Protein AF-A0A0D3AGU2-F1 (afdb_monomer_lite)

pLDDT: mean 91.41, std 6.64, range [63.56, 98.06]

Foldseek 3Di:
DDDLVVLPDDDFDDDPPDDCPDRVVRVVVVVVVVVCCCAPVVQQQWDADDPSPDIDGRPPNVVHPCSVVVVVVVVSD

InterPro domains:
  IPR000569 HECT domain [PS50237] (3-77)
  IPR035983 HECT, E3 ligase catalytic domain [SSF56204] (3-77)
  IPR050409 E3 ubiquitin-protein ligase [PTHR11254] (2-77)

Radius of gyration: 14.86 Å; chains: 1; bounding box: 35×28×39 Å

Sequence (77 aa):
MRSTQELKGRLTVHFQGEEGIDAGGLTREWYQLLSRVIFDKGALLFTTVGNDSTFQPNPNSVYQTEHLSYFKFVGRV

Secondary structure (DSSP, 8-state):
---TTGGGSPP----TTS----HHHHHHHHHHHHHHHHT-GGG-SEEEETTTTEEEE-TTGGGSTTHHHHHHHHTT-

Structure (mmCIF, N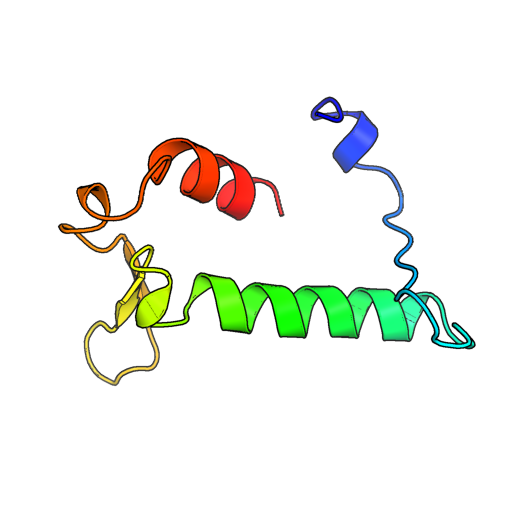/CA/C/O backbone):
data_AF-A0A0D3AGU2-F1
#
_entry.id   AF-A0A0D3AGU2-F1
#
loop_
_atom_site.group_PDB
_atom_site.id
_atom_site.type_symbol
_atom_site.label_atom_id
_atom_site.label_alt_id
_atom_site.label_comp_id
_atom_site.label_asym_id
_atom_site.label_entity_id
_atom_site.label_seq_id
_atom_site.pdbx_PDB_ins_code
_atom_site.Cartn_x
_atom_site.Cartn_y
_atom_site.Cartn_z
_atom_site.occupancy
_atom_site.B_iso_or_equiv
_atom_site.auth_seq_id
_atom_site.auth_comp_id
_atom_site.auth_asym_id
_atom_site.auth_atom_id
_atom_site.pdbx_PDB_model_num
ATOM 1 N N . MET A 1 1 ? -16.475 4.323 -2.673 1.00 63.56 1 MET A N 1
ATOM 2 C CA . MET A 1 1 ? -15.211 4.723 -2.004 1.00 63.56 1 MET A CA 1
ATOM 3 C C . MET A 1 1 ? -15.407 6.097 -1.394 1.00 63.56 1 MET A C 1
ATOM 5 O O . MET A 1 1 ? -16.094 6.898 -2.014 1.00 63.56 1 MET A O 1
ATOM 9 N N . ARG A 1 2 ? -14.804 6.364 -0.228 1.00 73.50 2 ARG A N 1
ATOM 10 C CA . ARG A 1 2 ? -14.751 7.717 0.344 1.00 73.50 2 ARG A CA 1
ATOM 11 C C . ARG A 1 2 ? -14.090 8.682 -0.649 1.00 73.50 2 ARG A C 1
ATOM 13 O O . ARG A 1 2 ? -13.157 8.302 -1.364 1.00 73.50 2 ARG A O 1
ATOM 20 N N . SER A 1 3 ? -14.594 9.903 -0.714 1.00 83.00 3 SER A N 1
ATOM 21 C CA . SER A 1 3 ? -13.996 11.013 -1.447 1.00 83.00 3 SER A CA 1
ATOM 22 C C . SER A 1 3 ? -12.611 11.350 -0.886 1.00 83.00 3 SER A C 1
ATOM 24 O O . SER A 1 3 ? -12.282 11.046 0.262 1.00 83.00 3 SER A O 1
ATOM 26 N N . THR A 1 4 ? -11.779 12.016 -1.686 1.00 81.75 4 THR A N 1
ATOM 27 C CA . THR A 1 4 ? -10.451 12.480 -1.244 1.00 81.75 4 THR A CA 1
ATOM 28 C C . THR A 1 4 ? -10.529 13.423 -0.045 1.00 81.75 4 THR A C 1
ATOM 30 O O . THR A 1 4 ? -9.587 13.501 0.735 1.00 81.75 4 THR A O 1
ATOM 33 N N . GLN A 1 5 ? -11.645 14.134 0.111 1.00 83.00 5 GLN A N 1
ATOM 34 C CA . GLN A 1 5 ? -11.874 15.066 1.207 1.00 83.00 5 GLN A CA 1
ATOM 35 C C . GLN A 1 5 ? -12.203 14.328 2.511 1.00 83.00 5 GLN A C 1
ATOM 37 O O . GLN A 1 5 ? -11.674 14.683 3.559 1.00 83.00 5 GLN A O 1
ATOM 42 N N . GLU A 1 6 ? -12.977 13.243 2.435 1.00 82.62 6 GLU A N 1
ATOM 43 C CA . GLU A 1 6 ? -13.265 12.364 3.578 1.00 82.62 6 GLU A CA 1
ATOM 44 C C . GLU A 1 6 ? -12.023 11.611 4.074 1.00 82.62 6 GLU A C 1
ATOM 46 O O . GLU A 1 6 ? -11.906 11.342 5.267 1.00 82.62 6 GLU A O 1
ATOM 51 N N . LEU A 1 7 ? -11.070 11.301 3.186 1.00 82.38 7 LEU A N 1
ATOM 52 C CA . LEU A 1 7 ? -9.802 10.659 3.561 1.00 82.38 7 LEU A CA 1
ATOM 53 C C . LEU A 1 7 ? -8.863 11.571 4.367 1.00 82.38 7 LEU A C 1
ATOM 55 O O . LEU A 1 7 ? -7.948 11.070 5.007 1.00 82.38 7 LEU A O 1
ATOM 59 N N . LYS A 1 8 ? -9.093 12.892 4.376 1.00 82.25 8 LYS A N 1
ATOM 60 C CA . LYS A 1 8 ? -8.320 13.843 5.197 1.00 82.25 8 LYS A CA 1
ATOM 61 C C . LYS A 1 8 ? -8.785 13.898 6.657 1.00 82.25 8 LYS A C 1
ATOM 63 O O . LYS A 1 8 ? -8.134 14.543 7.474 1.00 82.25 8 LYS A O 1
ATOM 68 N N . GLY A 1 9 ? -9.931 13.293 6.973 1.00 84.69 9 GLY A N 1
ATOM 69 C CA . GLY A 1 9 ? -10.449 13.211 8.336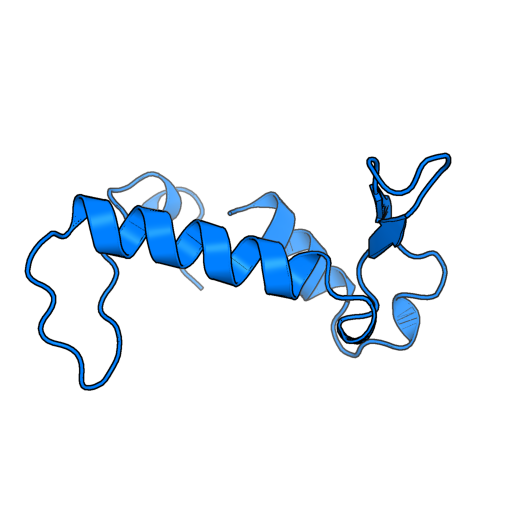 1.00 84.69 9 GLY A CA 1
ATOM 70 C C . GLY A 1 9 ? -9.691 12.195 9.194 1.00 84.69 9 GLY A C 1
ATOM 71 O O . GLY A 1 9 ? -8.857 11.435 8.707 1.00 84.69 9 GLY A O 1
ATOM 72 N N . ARG A 1 10 ? -10.010 12.145 10.492 1.00 85.50 10 ARG A N 1
ATOM 73 C CA . ARG A 1 10 ? -9.412 11.163 11.407 1.00 85.50 10 ARG A CA 1
ATOM 74 C C . ARG A 1 10 ? -9.825 9.741 11.012 1.00 85.50 10 ARG A C 1
ATOM 76 O O . ARG A 1 10 ? -11.009 9.405 11.067 1.00 85.50 10 ARG A O 1
ATOM 83 N N . LEU A 1 11 ? -8.854 8.892 10.676 1.00 87.94 11 LEU A N 1
ATOM 84 C CA . LEU A 1 11 ? -9.076 7.454 10.539 1.00 87.94 11 LEU A CA 1
ATOM 85 C C . LEU A 1 11 ? -9.296 6.847 11.930 1.00 87.94 11 LEU A C 1
ATOM 87 O O . LEU A 1 11 ? -8.545 7.123 12.859 1.00 87.94 11 LEU A O 1
ATOM 91 N N . THR A 1 12 ? -10.350 6.051 12.076 1.00 89.31 12 THR A N 1
ATOM 92 C CA . THR A 1 12 ? -10.595 5.241 13.274 1.00 89.31 12 THR A CA 1
ATOM 93 C C . THR A 1 12 ? -10.682 3.793 12.822 1.00 89.31 12 THR A C 1
ATOM 95 O O . THR A 1 12 ? -11.449 3.489 11.904 1.00 89.31 12 THR A O 1
ATOM 98 N N . VAL A 1 13 ? -9.865 2.932 13.422 1.00 91.81 13 VAL A N 1
ATOM 99 C CA . VAL A 1 13 ? -9.779 1.510 13.083 1.00 91.81 13 VAL A CA 1
ATOM 100 C C . VAL A 1 13 ? -10.431 0.681 14.181 1.00 91.81 13 VAL A C 1
ATOM 102 O O . VAL A 1 13 ? -10.202 0.924 15.363 1.00 91.81 13 VAL A O 1
ATOM 105 N N . HIS A 1 14 ? -11.214 -0.313 13.768 1.00 92.56 14 HIS A N 1
ATOM 106 C CA . HIS A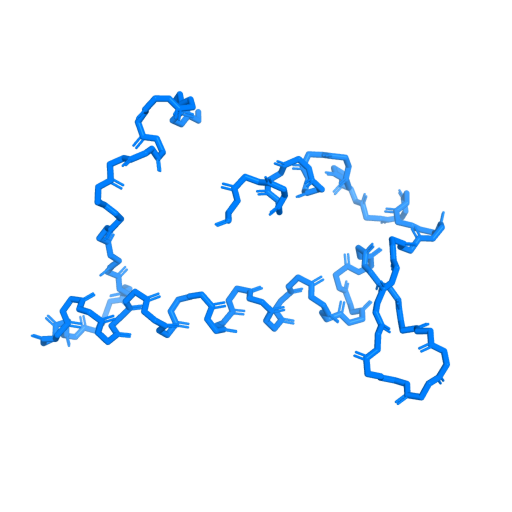 1 14 ? -11.776 -1.342 14.634 1.00 92.56 14 HIS A CA 1
ATOM 107 C C . HIS A 1 14 ? -11.469 -2.706 14.017 1.00 92.56 14 HIS A C 1
ATOM 109 O O . HIS A 1 14 ? -11.896 -2.974 12.891 1.00 92.56 14 HIS A O 1
ATOM 115 N N . PHE A 1 15 ? -10.731 -3.552 14.733 1.00 93.81 15 PHE A N 1
ATOM 116 C CA . PHE A 1 15 ? -10.530 -4.941 14.332 1.00 93.81 15 PHE A CA 1
ATOM 117 C C . PHE A 1 15 ? -11.737 -5.774 14.759 1.00 93.81 15 PHE A C 1
ATOM 119 O O . PHE A 1 15 ? -12.284 -5.613 15.851 1.00 93.81 15 PHE A O 1
ATOM 126 N N . GLN A 1 16 ? -12.211 -6.628 13.855 1.00 94.31 16 GLN A N 1
ATOM 127 C CA . GLN A 1 16 ? -13.395 -7.434 14.109 1.00 94.31 16 GLN A CA 1
ATOM 128 C C . GLN A 1 16 ? -13.092 -8.482 15.184 1.00 94.31 16 GLN A C 1
ATOM 130 O O . GLN A 1 16 ? -12.216 -9.317 14.998 1.00 94.31 16 GLN A O 1
ATOM 135 N N . GLY A 1 17 ? -13.862 -8.468 16.274 1.00 92.44 17 GLY A N 1
ATOM 136 C CA . GLY A 1 17 ? -13.712 -9.433 17.368 1.00 92.44 17 GLY A CA 1
ATOM 137 C C . GLY A 1 17 ? -12.645 -9.073 18.405 1.00 92.44 17 GLY A C 1
ATOM 138 O O . GLY A 1 17 ? -12.417 -9.870 19.309 1.00 92.44 17 GLY A O 1
ATOM 139 N N . GLU A 1 18 ? -12.033 -7.889 18.318 1.00 91.00 18 GLU A N 1
ATOM 140 C CA . GLU A 1 18 ? -11.050 -7.409 19.292 1.00 91.00 18 GLU A CA 1
ATOM 141 C C . GLU A 1 18 ? -11.591 -6.224 20.099 1.00 91.00 18 GLU A C 1
ATOM 143 O O . GLU A 1 18 ? -12.234 -5.318 19.556 1.00 91.00 18 GLU A O 1
ATOM 148 N N . GLU A 1 19 ? -11.312 -6.203 21.406 1.00 84.62 19 GLU A N 1
ATOM 149 C CA . GLU A 1 19 ? -11.581 -5.023 22.227 1.00 84.62 19 GLU A CA 1
ATOM 150 C C . GLU A 1 19 ? -10.553 -3.935 21.911 1.00 84.62 19 GLU A C 1
ATOM 152 O O . GLU A 1 19 ? -9.387 -3.990 22.299 1.00 84.62 19 GLU A O 1
ATOM 157 N N . GLY A 1 20 ? -10.997 -2.919 21.177 1.00 83.25 20 GLY A N 1
ATOM 158 C CA . GLY A 1 20 ? -10.178 -1.765 20.845 1.00 83.25 20 GLY A CA 1
ATOM 159 C C . GLY A 1 20 ? -10.020 -0.813 22.030 1.00 83.25 20 GLY A C 1
ATOM 160 O O . GLY A 1 20 ? -10.841 0.084 22.201 1.00 83.25 20 GLY A O 1
ATOM 161 N N . ILE A 1 21 ? -8.965 -0.991 22.829 1.00 76.50 21 ILE A N 1
ATOM 162 C CA . ILE A 1 21 ? -8.719 -0.184 24.041 1.00 76.50 21 ILE A CA 1
ATOM 163 C C . ILE A 1 21 ? -8.098 1.184 23.701 1.00 76.50 21 ILE A C 1
ATOM 165 O O . ILE A 1 21 ? -8.488 2.199 24.276 1.00 76.50 21 ILE A O 1
ATOM 169 N N . ASP A 1 22 ? -7.161 1.234 22.745 1.00 84.81 22 ASP A N 1
ATOM 170 C CA . ASP A 1 22 ? -6.467 2.463 22.332 1.00 84.81 22 ASP A CA 1
ATOM 171 C C . ASP A 1 22 ? -6.609 2.731 20.827 1.00 84.81 22 ASP A C 1
ATOM 173 O O . ASP A 1 22 ? -5.950 2.108 19.996 1.00 84.81 22 ASP A O 1
ATOM 177 N N . ALA A 1 23 ? -7.422 3.726 20.465 1.00 79.88 23 ALA A N 1
ATOM 178 C CA . ALA A 1 23 ? -7.650 4.108 19.071 1.00 79.88 23 ALA A CA 1
ATOM 179 C C . ALA A 1 23 ? -6.362 4.518 18.321 1.00 79.88 23 ALA A C 1
ATOM 181 O O . ALA A 1 23 ? -6.278 4.336 17.100 1.00 79.88 23 ALA A O 1
ATOM 182 N N . GLY A 1 24 ? -5.362 5.063 19.028 1.00 86.69 24 GLY A N 1
ATOM 183 C CA . GLY A 1 24 ? -4.067 5.420 18.446 1.00 86.69 24 GLY A CA 1
ATOM 184 C C . GLY A 1 24 ? -3.252 4.182 18.075 1.00 86.69 24 GLY A C 1
ATOM 185 O O . GLY A 1 24 ? -2.798 4.056 16.933 1.00 86.69 24 GLY A O 1
ATOM 186 N N . GLY A 1 25 ? -3.126 3.245 19.017 1.00 91.56 25 GLY A N 1
ATOM 187 C CA . GLY A 1 25 ? -2.476 1.949 18.837 1.00 91.56 25 GLY A CA 1
ATOM 188 C C . GLY A 1 25 ? -3.064 1.138 17.686 1.00 91.56 25 GLY A C 1
ATOM 189 O O . GLY A 1 25 ? -2.316 0.726 16.800 1.00 91.56 25 GLY A O 1
ATOM 190 N N . LEU A 1 26 ? -4.393 1.007 17.621 1.00 93.31 26 LEU A N 1
ATOM 191 C CA . LEU A 1 26 ? -5.070 0.241 16.560 1.00 93.31 26 LEU A CA 1
ATOM 192 C C . LEU A 1 26 ? -4.824 0.835 15.170 1.00 93.31 26 LEU A C 1
ATOM 194 O O . LEU A 1 26 ? -4.611 0.114 14.197 1.00 93.31 26 LEU A O 1
ATOM 198 N N . THR A 1 27 ? -4.820 2.166 15.064 1.00 92.94 27 THR A N 1
ATOM 199 C CA . THR A 1 27 ? -4.540 2.841 13.790 1.00 92.94 27 THR A CA 1
ATOM 200 C C . THR A 1 27 ? -3.093 2.605 13.357 1.00 92.94 27 THR A C 1
ATOM 202 O O . THR A 1 27 ? -2.835 2.319 12.188 1.00 92.94 27 THR A O 1
ATOM 205 N N . ARG A 1 28 ? -2.136 2.673 14.292 1.00 93.19 28 ARG A N 1
ATOM 206 C CA . ARG A 1 28 ? -0.722 2.381 14.015 1.00 93.19 28 ARG A CA 1
ATOM 207 C C . ARG A 1 28 ? -0.522 0.936 13.566 1.00 93.19 28 ARG A C 1
ATOM 209 O O . ARG A 1 28 ? 0.193 0.699 12.595 1.00 93.19 28 ARG A O 1
ATOM 216 N N . GLU A 1 29 ? -1.145 -0.009 14.257 1.00 95.19 29 GLU A N 1
ATOM 217 C CA . GLU A 1 29 ? -1.107 -1.426 13.903 1.00 95.19 29 GLU A CA 1
ATOM 218 C C . GLU A 1 29 ? -1.691 -1.674 12.510 1.00 95.19 29 GLU A C 1
ATOM 220 O O . GLU A 1 29 ? -1.076 -2.359 11.695 1.00 95.19 29 GLU A O 1
ATOM 225 N N . TRP A 1 30 ? -2.815 -1.041 12.180 1.00 94.62 30 TRP A N 1
ATOM 226 C CA . TRP A 1 30 ? -3.424 -1.152 10.858 1.00 94.62 30 TRP A CA 1
ATOM 227 C C . TRP A 1 30 ? -2.486 -0.723 9.728 1.00 94.62 30 TRP A C 1
ATOM 229 O O . TRP A 1 30 ? -2.326 -1.463 8.759 1.00 94.62 30 TRP A O 1
ATOM 239 N N . TYR A 1 31 ? -1.798 0.416 9.865 1.00 95.44 31 TYR A N 1
ATOM 240 C CA . TYR A 1 31 ? -0.791 0.844 8.884 1.00 95.44 31 TYR A CA 1
ATOM 241 C C . TYR A 1 31 ? 0.397 -0.132 8.801 1.00 95.44 31 TYR A C 1
ATOM 243 O O . TYR A 1 31 ? 0.939 -0.370 7.717 1.00 95.44 31 TYR A O 1
ATOM 251 N N . GLN A 1 32 ? 0.799 -0.743 9.920 1.00 96.00 32 GLN A N 1
ATOM 252 C CA . GLN A 1 32 ? 1.859 -1.755 9.928 1.00 96.00 32 GLN A CA 1
ATOM 253 C C . GLN A 1 32 ? 1.435 -3.037 9.202 1.00 96.00 32 GLN A C 1
ATOM 255 O O . GLN A 1 32 ? 2.191 -3.545 8.377 1.00 96.00 32 GLN A O 1
ATOM 260 N N . LEU A 1 33 ? 0.231 -3.545 9.460 1.00 96.50 33 LEU A N 1
ATOM 261 C CA . LEU A 1 33 ? -0.304 -4.722 8.773 1.00 96.50 33 LEU A CA 1
ATOM 262 C C . LEU A 1 33 ? -0.499 -4.450 7.282 1.00 96.50 33 LEU A C 1
ATOM 264 O O . LEU A 1 33 ? -0.088 -5.250 6.444 1.00 96.50 33 LEU A O 1
ATOM 268 N N . LEU A 1 34 ? -1.058 -3.288 6.948 1.00 95.75 34 LEU A N 1
ATOM 269 C CA . LEU A 1 34 ? -1.292 -2.900 5.567 1.00 95.75 34 LEU A CA 1
ATOM 270 C C . LEU A 1 34 ? 0.016 -2.773 4.778 1.00 95.75 34 LEU A C 1
ATOM 272 O O . LEU A 1 34 ? 0.108 -3.301 3.673 1.00 95.75 34 LEU A O 1
ATOM 276 N N . SER A 1 35 ? 1.049 -2.142 5.346 1.00 94.81 35 SER A N 1
ATOM 277 C CA . SER A 1 35 ? 2.352 -2.032 4.672 1.00 94.81 35 SER A CA 1
ATOM 278 C C . SER A 1 35 ? 2.990 -3.400 4.413 1.00 94.81 35 SER A C 1
ATOM 280 O O . SER A 1 35 ? 3.506 -3.623 3.319 1.00 94.81 35 SER A O 1
ATOM 282 N N . ARG A 1 36 ? 2.881 -4.354 5.349 1.00 94.88 36 ARG A N 1
ATOM 283 C CA . ARG A 1 36 ? 3.347 -5.736 5.134 1.00 94.88 36 ARG A CA 1
ATOM 284 C C . ARG A 1 36 ? 2.657 -6.396 3.944 1.00 94.88 36 ARG A C 1
ATOM 286 O O . ARG A 1 36 ? 3.339 -7.009 3.138 1.00 94.88 36 ARG A O 1
ATOM 293 N N . VAL A 1 37 ? 1.339 -6.240 3.813 1.00 95.31 37 VAL A N 1
ATOM 294 C CA . VAL A 1 37 ? 0.576 -6.823 2.695 1.00 95.31 37 VAL A CA 1
ATOM 295 C C . VAL A 1 37 ? 0.913 -6.146 1.365 1.00 95.31 37 VAL A C 1
ATOM 297 O O . VAL A 1 37 ? 1.059 -6.827 0.357 1.00 95.31 37 VAL A O 1
ATOM 300 N N . ILE A 1 38 ? 1.075 -4.819 1.345 1.00 95.56 38 ILE A N 1
ATOM 301 C CA . ILE A 1 38 ? 1.412 -4.066 0.124 1.00 95.56 38 ILE A CA 1
ATOM 302 C C . ILE A 1 38 ? 2.749 -4.524 -0.470 1.00 95.56 38 ILE A C 1
ATOM 304 O O . ILE A 1 38 ? 2.865 -4.660 -1.689 1.00 95.56 38 ILE A O 1
ATOM 308 N N . PHE A 1 39 ? 3.747 -4.751 0.385 1.00 95.12 39 PHE A N 1
ATOM 309 C CA . PHE A 1 39 ? 5.099 -5.143 -0.022 1.00 95.12 39 PHE A CA 1
ATOM 310 C C . PHE A 1 39 ? 5.337 -6.659 0.012 1.00 95.12 39 PHE A C 1
ATOM 312 O O . PHE A 1 39 ? 6.458 -7.108 -0.236 1.00 95.12 39 PHE A O 1
ATOM 319 N N . ASP A 1 40 ? 4.301 -7.455 0.288 1.00 94.88 40 ASP A N 1
ATOM 320 C CA . ASP A 1 40 ? 4.381 -8.908 0.216 1.00 94.88 40 ASP A CA 1
ATOM 321 C C . ASP A 1 40 ? 4.617 -9.359 -1.234 1.00 94.88 40 ASP A C 1
ATOM 323 O O . ASP A 1 40 ? 3.967 -8.890 -2.174 1.00 94.88 40 ASP A O 1
ATOM 327 N N . LYS A 1 41 ? 5.541 -10.306 -1.431 1.00 93.31 41 LYS A N 1
ATOM 328 C CA . LYS A 1 41 ? 5.870 -10.817 -2.773 1.00 93.31 41 LYS A CA 1
ATOM 329 C C . LYS A 1 41 ? 4.659 -11.468 -3.451 1.00 93.31 41 LYS A C 1
ATOM 331 O O . LYS A 1 41 ? 4.537 -11.386 -4.671 1.00 93.31 41 LYS A O 1
ATOM 336 N N . GLY A 1 42 ? 3.756 -12.075 -2.682 1.00 94.94 42 GLY A N 1
ATOM 337 C CA . GLY A 1 42 ? 2.515 -12.685 -3.157 1.00 94.94 42 GLY A CA 1
ATOM 338 C C . GLY A 1 42 ? 1.448 -11.678 -3.589 1.00 94.94 42 GLY A C 1
ATOM 339 O O . GLY A 1 42 ? 0.589 -12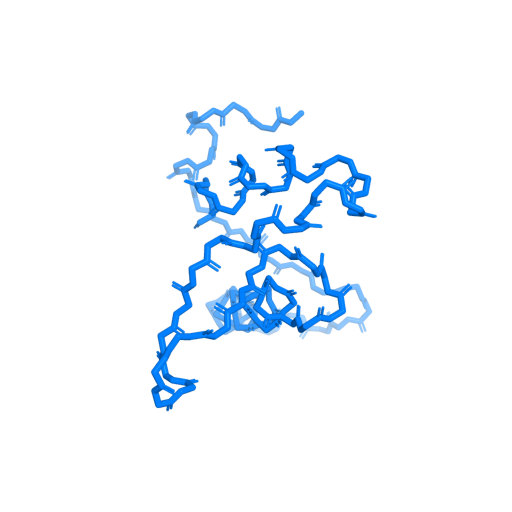.028 -4.395 1.00 94.94 42 GLY A O 1
ATOM 340 N N . ALA A 1 43 ? 1.518 -10.417 -3.147 1.00 95.56 43 ALA A N 1
ATOM 341 C CA . ALA A 1 43 ? 0.624 -9.366 -3.643 1.00 95.56 43 ALA A CA 1
ATOM 342 C C . ALA A 1 43 ? 0.932 -8.976 -5.101 1.00 95.56 43 ALA A C 1
ATOM 344 O O . ALA A 1 43 ? 0.063 -8.438 -5.789 1.00 95.56 43 ALA A O 1
ATOM 345 N N . LEU A 1 44 ? 2.156 -9.260 -5.574 1.00 97.19 44 LEU A N 1
ATOM 346 C CA . LEU A 1 44 ? 2.681 -8.947 -6.911 1.00 97.19 44 LEU A CA 1
ATOM 347 C C . LEU A 1 44 ? 2.688 -7.450 -7.272 1.00 97.19 44 LEU A C 1
ATOM 349 O O . LEU A 1 44 ? 2.931 -7.108 -8.428 1.00 97.19 44 LEU A O 1
ATOM 353 N N . LEU A 1 45 ? 2.478 -6.551 -6.307 1.00 97.44 45 LEU A N 1
ATOM 354 C CA . LEU A 1 45 ? 2.435 -5.104 -6.543 1.00 97.44 45 LEU A CA 1
ATOM 355 C C . LEU A 1 45 ? 3.833 -4.479 -6.597 1.00 97.44 45 LEU A C 1
ATOM 357 O O . LEU A 1 45 ? 4.128 -3.699 -7.499 1.00 97.44 45 LEU A O 1
ATOM 361 N N . PHE A 1 46 ? 4.715 -4.842 -5.669 1.00 97.12 46 PHE A N 1
ATOM 362 C CA . PHE A 1 46 ? 6.068 -4.295 -5.571 1.00 97.12 46 PHE A CA 1
ATOM 363 C C . PHE A 1 46 ? 7.116 -5.408 -5.596 1.00 97.12 46 PHE A C 1
ATOM 365 O O . PHE A 1 46 ? 6.835 -6.559 -5.275 1.00 97.12 46 PHE A O 1
ATOM 372 N N . THR A 1 47 ? 8.336 -5.056 -5.991 1.00 96.31 47 THR A N 1
ATOM 373 C CA . THR A 1 47 ? 9.514 -5.930 -5.938 1.00 96.31 47 THR A CA 1
ATOM 374 C C . THR A 1 47 ? 10.680 -5.185 -5.307 1.00 96.31 47 THR A C 1
ATOM 376 O O . THR A 1 47 ? 10.756 -3.958 -5.409 1.00 96.31 47 THR A O 1
ATOM 379 N N . THR A 1 48 ? 11.587 -5.913 -4.657 1.00 94.56 48 THR A N 1
ATOM 380 C CA . THR A 1 48 ? 12.792 -5.321 -4.077 1.00 94.56 48 THR A CA 1
ATOM 381 C C . THR A 1 48 ? 13.792 -4.903 -5.151 1.00 94.56 48 THR A C 1
ATOM 383 O O . THR A 1 48 ? 13.827 -5.463 -6.251 1.00 94.56 48 THR A O 1
ATOM 386 N N . VAL A 1 49 ? 14.606 -3.902 -4.821 1.00 91.00 49 VAL A N 1
ATOM 387 C CA . VAL A 1 49 ? 15.713 -3.402 -5.640 1.00 91.00 49 VAL A CA 1
ATOM 388 C C . VAL A 1 49 ? 16.963 -3.302 -4.769 1.00 91.00 49 VAL A C 1
ATOM 390 O O . VAL A 1 49 ? 16.902 -2.842 -3.626 1.00 91.00 49 VAL A O 1
ATOM 393 N N . GLY A 1 50 ? 18.109 -3.725 -5.303 1.00 86.38 50 GLY A N 1
ATOM 394 C CA . GLY A 1 50 ? 19.391 -3.636 -4.603 1.00 86.38 50 GLY A CA 1
ATOM 395 C C . GLY A 1 50 ? 19.465 -4.542 -3.370 1.00 86.38 50 GLY A C 1
ATOM 396 O O . GLY A 1 50 ? 19.423 -5.760 -3.491 1.00 86.38 50 GLY A O 1
ATOM 397 N N . ASN A 1 51 ? 19.612 -3.944 -2.188 1.00 84.62 51 ASN A N 1
ATOM 398 C CA . ASN A 1 51 ? 19.873 -4.624 -0.911 1.00 84.62 51 ASN A CA 1
ATOM 399 C C . ASN A 1 51 ? 18.598 -5.035 -0.145 1.00 84.62 51 ASN A C 1
ATOM 401 O O . ASN A 1 51 ? 18.576 -4.974 1.085 1.00 84.62 51 ASN A O 1
ATOM 405 N N . ASP A 1 52 ? 17.515 -5.357 -0.856 1.00 82.31 52 ASP A N 1
ATOM 406 C CA . ASP A 1 52 ? 16.209 -5.737 -0.288 1.00 82.31 52 ASP A CA 1
ATOM 407 C C . ASP A 1 52 ? 15.561 -4.719 0.671 1.00 82.31 52 ASP A C 1
ATOM 409 O O . ASP A 1 52 ? 14.545 -5.001 1.300 1.00 82.31 52 ASP A O 1
ATOM 413 N N . SER A 1 53 ? 16.110 -3.504 0.751 1.00 86.56 53 SER A N 1
ATOM 414 C CA . SER A 1 53 ? 15.613 -2.430 1.621 1.00 86.56 53 SER A CA 1
ATOM 415 C C . SER A 1 53 ? 14.817 -1.369 0.857 1.00 86.56 53 SER A C 1
ATOM 417 O O . SER A 1 53 ? 14.244 -0.465 1.460 1.00 86.56 53 SER A O 1
ATOM 419 N N . THR A 1 54 ? 14.796 -1.454 -0.475 1.00 93.12 54 THR A N 1
ATOM 420 C CA . THR A 1 54 ? 14.079 -0.522 -1.353 1.00 93.12 54 THR A CA 1
ATOM 421 C C . THR A 1 54 ? 13.154 -1.287 -2.286 1.00 93.12 54 THR A C 1
ATOM 423 O O . THR A 1 54 ? 13.463 -2.411 -2.681 1.00 93.12 54 THR A O 1
ATOM 426 N N . PHE A 1 55 ? 12.016 -0.683 -2.626 1.00 95.31 55 PHE A N 1
ATOM 427 C CA . PHE A 1 55 ? 10.978 -1.301 -3.445 1.00 95.31 55 PHE A CA 1
ATOM 428 C C . PHE A 1 55 ? 10.674 -0.445 -4.672 1.00 95.31 55 PHE A C 1
ATOM 430 O O . PHE A 1 55 ? 10.691 0.784 -4.603 1.00 95.31 55 PHE A O 1
ATOM 437 N N . GLN A 1 56 ? 10.330 -1.101 -5.774 1.00 96.12 56 GLN A N 1
ATOM 438 C CA . GLN A 1 56 ? 9.784 -0.476 -6.978 1.00 96.12 56 GLN A CA 1
ATOM 439 C C . GLN A 1 56 ? 8.503 -1.202 -7.409 1.00 96.12 56 GLN A C 1
ATOM 441 O O . GLN A 1 56 ? 8.327 -2.373 -7.052 1.00 96.12 56 GLN A O 1
ATOM 446 N N . PRO A 1 57 ? 7.607 -0.559 -8.183 1.00 97.31 57 PRO A N 1
ATOM 447 C CA . PRO A 1 57 ? 6.477 -1.253 -8.789 1.00 97.31 57 PRO A CA 1
ATOM 448 C C . PRO A 1 57 ? 6.953 -2.484 -9.560 1.00 97.31 57 PRO A C 1
ATOM 450 O O . PRO A 1 57 ? 7.908 -2.413 -10.335 1.00 97.31 57 PRO A O 1
ATOM 453 N N . ASN A 1 58 ? 6.297 -3.620 -9.345 1.00 97.75 58 ASN A N 1
ATOM 454 C CA . ASN A 1 58 ? 6.619 -4.846 -10.055 1.00 97.75 58 ASN A CA 1
ATOM 455 C C . ASN A 1 58 ? 6.217 -4.693 -11.537 1.00 97.75 58 ASN A C 1
ATOM 457 O O . ASN A 1 58 ? 5.025 -4.506 -11.818 1.00 97.75 58 ASN A O 1
ATOM 461 N N . PRO A 1 59 ? 7.154 -4.815 -12.501 1.00 97.00 59 PRO A N 1
ATOM 462 C CA . PRO A 1 59 ? 6.832 -4.764 -13.931 1.00 97.00 59 PRO A CA 1
ATOM 463 C C . PRO A 1 59 ? 5.823 -5.839 -14.358 1.00 97.00 59 PRO A C 1
ATOM 465 O O . PRO A 1 59 ? 5.083 -5.652 -15.316 1.00 97.00 59 PRO A O 1
ATOM 468 N N . ASN A 1 60 ? 5.753 -6.940 -13.605 1.00 97.50 60 ASN A N 1
ATOM 469 C CA . ASN A 1 60 ? 4.829 -8.051 -13.819 1.00 97.50 60 ASN A CA 1
ATOM 470 C C . ASN A 1 60 ? 3.538 -7.935 -12.987 1.00 97.50 60 ASN A C 1
ATOM 472 O O . ASN A 1 60 ? 2.789 -8.902 -12.872 1.00 97.50 60 ASN A O 1
ATOM 476 N N . SER A 1 61 ? 3.245 -6.767 -12.406 1.00 98.06 61 SER A N 1
ATOM 477 C CA . SER A 1 61 ? 2.037 -6.559 -11.590 1.00 98.06 61 SER A CA 1
ATOM 478 C C . SER A 1 61 ? 0.729 -6.789 -12.351 1.00 98.06 61 SER A C 1
ATOM 480 O O . SER A 1 61 ? -0.290 -7.016 -11.717 1.00 98.06 61 SER A O 1
ATOM 482 N N . VAL A 1 62 ? 0.746 -6.807 -13.688 1.00 97.94 62 VAL A N 1
ATOM 483 C CA . VAL A 1 62 ? -0.415 -7.146 -14.532 1.00 97.94 62 VAL A CA 1
ATOM 484 C C . VAL A 1 62 ? -1.002 -8.538 -14.241 1.00 97.94 62 VAL A C 1
ATOM 486 O O . VAL A 1 62 ? -2.172 -8.776 -14.522 1.00 97.94 62 VAL A O 1
ATOM 489 N N . TYR A 1 63 ? -0.226 -9.452 -13.646 1.00 97.19 63 TYR A N 1
ATOM 490 C CA . TYR A 1 63 ? -0.732 -10.760 -13.207 1.00 97.19 63 TYR A CA 1
ATOM 491 C C . TYR A 1 63 ? -1.556 -10.693 -11.912 1.00 97.19 63 TYR A C 1
ATOM 493 O O . TYR A 1 63 ? -2.235 -11.660 -11.571 1.00 97.19 63 TYR A O 1
ATOM 501 N N . GLN A 1 64 ? -1.533 -9.561 -11.202 1.00 97.12 64 GLN A N 1
ATOM 502 C CA . GLN A 1 64 ? -2.495 -9.250 -10.153 1.00 97.12 64 GLN A CA 1
ATOM 503 C C . GLN A 1 64 ? -3.724 -8.596 -10.786 1.00 97.12 64 GLN A C 1
ATOM 505 O O . GLN A 1 64 ? -3.643 -7.542 -11.422 1.00 97.12 64 GLN A O 1
ATOM 510 N N . THR A 1 65 ? -4.885 -9.207 -10.576 1.00 96.81 65 THR A N 1
ATOM 511 C CA . THR A 1 65 ? -6.153 -8.630 -11.032 1.00 96.81 65 THR A CA 1
ATOM 512 C C . THR A 1 65 ? -6.351 -7.276 -10.344 1.00 96.81 65 THR A C 1
ATOM 514 O O . THR A 1 65 ? -6.043 -7.132 -9.167 1.00 96.81 65 THR A O 1
ATOM 517 N N . GLU A 1 66 ? -6.822 -6.257 -11.066 1.00 96.88 66 GLU A N 1
ATOM 518 C CA . GLU A 1 66 ? -7.018 -4.899 -10.524 1.00 96.88 66 GLU A CA 1
ATOM 519 C C . GLU A 1 66 ? -5.741 -4.181 -10.017 1.00 96.88 66 GLU A C 1
ATOM 521 O O . GLU A 1 66 ? -5.837 -3.226 -9.243 1.00 96.88 66 GLU A O 1
ATOM 526 N N . HIS A 1 67 ? -4.534 -4.556 -10.469 1.00 97.56 67 HIS A N 1
ATOM 527 C CA . HIS A 1 67 ? -3.276 -3.955 -9.982 1.00 97.56 67 HIS A CA 1
ATOM 528 C C . HIS A 1 67 ? -3.236 -2.412 -10.014 1.00 97.56 67 HIS A C 1
ATOM 530 O O . HIS A 1 67 ? -2.740 -1.793 -9.074 1.00 97.56 67 HIS A O 1
ATOM 536 N N . LEU A 1 68 ? -3.813 -1.760 -11.034 1.00 97.81 68 LEU A N 1
ATOM 537 C CA . LEU A 1 68 ? -3.887 -0.293 -11.109 1.00 97.81 68 LEU A CA 1
ATOM 538 C C . LEU A 1 68 ? -4.779 0.300 -10.012 1.00 97.81 68 LEU A C 1
ATOM 540 O O . LEU A 1 68 ? -4.447 1.335 -9.430 1.00 97.81 68 LEU A O 1
ATOM 544 N N . SER A 1 69 ? -5.900 -0.360 -9.712 1.00 96.50 69 SER A N 1
ATOM 545 C CA . SER A 1 69 ? -6.800 0.018 -8.621 1.00 96.50 69 SER A CA 1
ATOM 546 C C . SER A 1 69 ? -6.087 -0.116 -7.272 1.00 96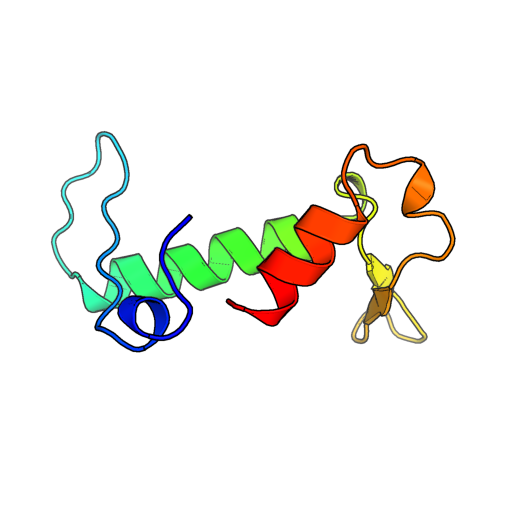.50 69 SER A C 1
ATOM 548 O O . SER A 1 69 ? -6.196 0.784 -6.435 1.00 96.50 69 SER A O 1
ATOM 550 N N . TYR A 1 70 ? -5.282 -1.169 -7.088 1.00 96.44 70 TYR A N 1
ATOM 551 C CA . TYR A 1 70 ? -4.442 -1.333 -5.902 1.00 96.44 70 TYR A CA 1
ATOM 552 C C . TYR A 1 70 ? -3.347 -0.268 -5.796 1.00 96.44 70 TYR A C 1
ATOM 554 O O . TYR A 1 70 ? -3.241 0.358 -4.747 1.00 96.44 70 TYR A O 1
ATOM 562 N N . PHE A 1 71 ? -2.595 0.036 -6.859 1.00 97.44 71 PHE A N 1
ATOM 563 C CA . PHE A 1 71 ? -1.610 1.129 -6.826 1.00 97.44 71 PHE A CA 1
ATOM 564 C C . PHE A 1 71 ? -2.250 2.476 -6.487 1.00 97.44 71 PHE A C 1
ATOM 566 O O . PHE A 1 71 ? -1.719 3.237 -5.679 1.00 97.44 71 PHE A O 1
ATOM 573 N N . LYS A 1 72 ? -3.424 2.761 -7.058 1.00 95.50 72 LYS A N 1
ATOM 574 C CA . LYS A 1 72 ? -4.191 3.971 -6.744 1.00 95.50 72 LYS A CA 1
ATOM 575 C C . LYS A 1 72 ? -4.636 4.009 -5.284 1.00 95.50 72 LYS A C 1
ATOM 577 O O . LYS A 1 72 ? -4.695 5.091 -4.708 1.00 95.50 72 LYS A O 1
ATOM 582 N N . PHE A 1 73 ? -4.983 2.864 -4.701 1.00 93.31 73 PHE A N 1
ATOM 583 C CA . PHE A 1 73 ? -5.297 2.754 -3.280 1.00 93.31 73 PHE A CA 1
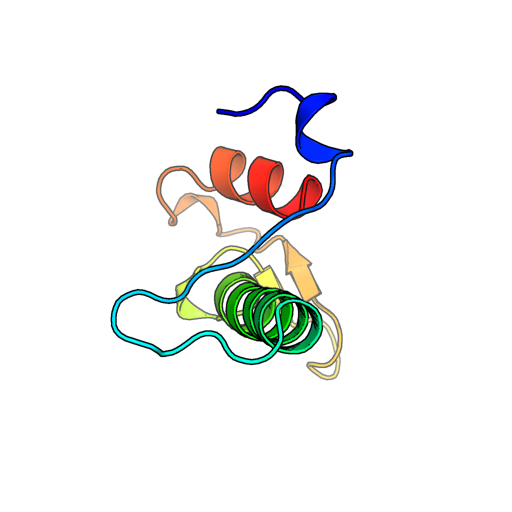ATOM 584 C C . PHE A 1 73 ? -4.053 2.981 -2.416 1.00 93.31 73 PHE A C 1
ATOM 586 O O . PHE A 1 73 ? -4.096 3.836 -1.540 1.00 93.31 73 PHE A O 1
ATOM 593 N N . VAL A 1 74 ? -2.938 2.308 -2.714 1.00 94.50 74 VAL A N 1
ATOM 594 C CA . VAL A 1 74 ? -1.664 2.468 -1.992 1.00 94.50 74 VAL A CA 1
ATOM 595 C C . VAL A 1 74 ? -1.194 3.920 -2.009 1.00 94.50 74 VAL A C 1
ATOM 597 O O . VAL A 1 74 ? -0.814 4.438 -0.973 1.00 94.50 74 VAL A O 1
ATOM 600 N N . GLY A 1 75 ? -1.293 4.615 -3.145 1.00 92.62 75 GLY A N 1
ATOM 601 C CA . GLY A 1 75 ? -0.925 6.033 -3.237 1.00 92.62 75 GLY A CA 1
ATOM 602 C C . GLY A 1 75 ? -1.862 7.004 -2.503 1.00 92.62 75 GLY A C 1
ATOM 603 O O . GLY A 1 75 ? -1.595 8.203 -2.497 1.00 92.62 75 GLY A O 1
ATOM 604 N N . ARG A 1 76 ? -2.981 6.530 -1.939 1.00 89.75 76 ARG A N 1
ATOM 605 C CA . ARG A 1 76 ? -3.928 7.338 -1.145 1.00 89.75 76 ARG A CA 1
ATOM 606 C C . ARG A 1 76 ? -3.814 7.112 0.359 1.00 89.75 76 ARG A C 1
ATOM 608 O O . ARG A 1 76 ? -4.320 7.951 1.101 1.00 89.75 76 ARG A O 1
ATOM 615 N N . VAL A 1 77 ? -3.288 5.960 0.762 1.00 85.56 77 VAL A N 1
ATOM 616 C CA . VAL A 1 77 ? -3.100 5.551 2.160 1.00 85.56 77 VAL A CA 1
ATOM 617 C C . VAL A 1 77 ? -1.883 6.259 2.731 1.00 85.56 77 VAL A C 1
ATOM 619 O O . VAL A 1 77 ? -1.994 6.699 3.897 1.00 85.56 77 VAL A O 1
#

Organism: NCBI:txid109376